Protein AF-W9DRN3-F1 (afdb_monomer_lite)

Sequence (177 aa):
MKYKLVLGLILLTILLGSFTTSSLARPNYMASFLEQYDVRDTRLATCDMCHINPNGGGARDSYGLAYAENGKDFLAIEELDSDDDGFTNIEEINALTFPGDSDDYPEIIEVTETEGAEAANSSADEESETDTTANTETATETSSESDVEDSATEVQSPGFGIILVVFGMMAAIYIKR

Foldseek 3Di:
DVVVVVVVVVVVVVVVVPPDDPDDDDDPLLVVVCVVLVCCPAPCSFLLLFPPDRVHDDHGFQNNVQCVVQVNDPVSQQQDQRCPLPDGPVVCSVQRFRSRDSVTGDDPPPPPDDDDDDDDDDDDDDDDDDDDDDDDDDDDDDDDDDDDDDDPDPPPPPPPDPVVVVVVVVVVVVVPD

Organism: NCBI:txid1090322

pLDDT: mean 73.96, std 23.75, range [29.7, 98.75]

Structure (mmCIF, N/CA/C/O backbone):
data_AF-W9DRN3-F1
#
_entry.id   AF-W9DRN3-F1
#
loop_
_atom_site.group_PDB
_atom_site.id
_atom_site.type_symbol
_atom_site.label_atom_id
_atom_site.label_alt_id
_atom_site.label_comp_id
_atom_site.label_asym_id
_atom_site.label_entity_id
_atom_site.label_seq_id
_atom_site.pdbx_PDB_ins_code
_atom_site.Cartn_x
_atom_site.Cartn_y
_atom_site.Cartn_z
_atom_site.occupancy
_atom_site.B_iso_or_equiv
_atom_site.auth_seq_id
_atom_site.auth_comp_id
_atom_site.auth_asym_id
_atom_site.auth_atom_id
_atom_site.pdbx_PDB_model_num
ATOM 1 N N . MET A 1 1 ? 57.669 9.709 -27.344 1.00 61.84 1 MET A N 1
ATOM 2 C CA . MET A 1 1 ? 56.413 10.024 -28.068 1.00 61.84 1 MET A CA 1
ATOM 3 C C . MET A 1 1 ? 55.340 8.969 -27.817 1.00 61.84 1 MET A C 1
ATOM 5 O O . MET A 1 1 ? 54.461 9.266 -27.027 1.00 61.84 1 MET A O 1
ATOM 9 N N . LYS A 1 2 ? 55.428 7.748 -28.383 1.00 66.38 2 LYS A N 1
ATOM 10 C CA . LYS A 1 2 ? 54.372 6.705 -28.310 1.00 66.38 2 LYS A CA 1
ATOM 11 C C . LYS A 1 2 ? 53.734 6.513 -26.917 1.00 66.38 2 LYS A C 1
ATOM 13 O O . LYS A 1 2 ? 52.518 6.556 -26.807 1.00 66.38 2 LYS A O 1
ATOM 18 N N . TYR A 1 3 ? 54.533 6.416 -25.850 1.00 75.56 3 TYR A N 1
ATOM 19 C CA . TYR A 1 3 ? 54.023 6.268 -24.475 1.00 75.56 3 TYR A CA 1
ATOM 20 C C . TYR A 1 3 ? 53.150 7.442 -23.982 1.00 75.56 3 TYR A C 1
ATOM 22 O O . TYR A 1 3 ? 52.240 7.218 -23.196 1.00 75.56 3 TYR A O 1
ATOM 30 N N . LYS A 1 4 ? 53.372 8.678 -24.461 1.00 78.69 4 LYS A N 1
ATOM 31 C CA . LYS A 1 4 ? 52.531 9.840 -24.115 1.00 78.69 4 LYS A CA 1
ATOM 32 C C . LYS A 1 4 ? 51.148 9.760 -24.772 1.00 78.69 4 LYS A C 1
ATOM 34 O O . LYS A 1 4 ? 50.171 10.148 -24.148 1.00 78.69 4 LYS A O 1
ATOM 39 N N . LEU A 1 5 ? 51.067 9.222 -25.995 1.00 79.81 5 LEU A N 1
ATOM 40 C CA . LEU A 1 5 ? 49.788 8.963 -26.671 1.00 79.81 5 LEU A CA 1
ATOM 41 C C . LEU A 1 5 ? 49.006 7.850 -25.964 1.00 79.81 5 LEU A C 1
ATOM 43 O O . LEU A 1 5 ? 47.815 8.009 -25.735 1.00 79.81 5 LEU A O 1
ATOM 47 N N . VAL A 1 6 ? 49.679 6.767 -25.555 1.00 81.94 6 VAL A N 1
ATOM 48 C CA . VAL A 1 6 ? 49.051 5.676 -24.785 1.00 81.94 6 VAL A CA 1
ATOM 49 C C . VAL A 1 6 ? 48.543 6.172 -23.426 1.00 81.94 6 VAL A C 1
ATOM 51 O O . VAL A 1 6 ? 47.395 5.913 -23.085 1.00 81.94 6 VAL A O 1
ATOM 54 N N . LEU A 1 7 ? 49.347 6.942 -22.681 1.00 85.44 7 LEU A N 1
ATOM 55 C CA . LEU A 1 7 ? 48.927 7.526 -21.400 1.00 85.44 7 LEU A CA 1
ATOM 56 C C . LEU A 1 7 ? 47.723 8.473 -21.566 1.00 85.44 7 LEU A C 1
ATOM 58 O O . LEU A 1 7 ? 46.795 8.430 -20.765 1.00 85.44 7 LEU A O 1
ATOM 62 N N . GLY A 1 8 ? 47.725 9.298 -22.621 1.00 88.94 8 GLY A N 1
ATOM 63 C CA . GLY A 1 8 ? 46.611 10.191 -22.948 1.00 88.94 8 GLY A CA 1
ATOM 64 C C . GLY A 1 8 ? 45.326 9.441 -23.309 1.00 88.94 8 GLY A C 1
ATOM 65 O O . GLY A 1 8 ? 44.257 9.832 -22.855 1.00 88.94 8 GLY A O 1
ATOM 66 N N . LEU A 1 9 ? 45.427 8.337 -24.058 1.00 84.62 9 LEU A N 1
ATOM 67 C CA . LEU A 1 9 ? 44.283 7.474 -24.374 1.00 84.62 9 LEU A CA 1
ATOM 68 C C . LEU A 1 9 ? 43.694 6.816 -23.119 1.00 84.62 9 LEU A C 1
ATOM 70 O O . LEU A 1 9 ? 42.480 6.822 -22.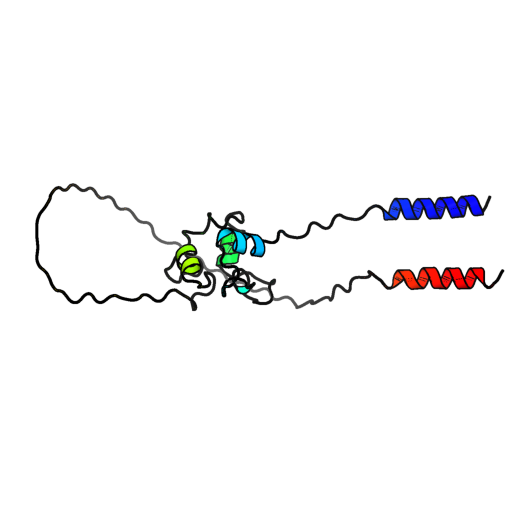955 1.00 84.62 9 LEU A O 1
ATOM 74 N N . ILE A 1 10 ? 44.543 6.313 -22.216 1.00 85.50 10 ILE A N 1
ATOM 75 C CA . ILE A 1 10 ? 44.105 5.709 -20.947 1.00 85.50 10 ILE A CA 1
ATOM 76 C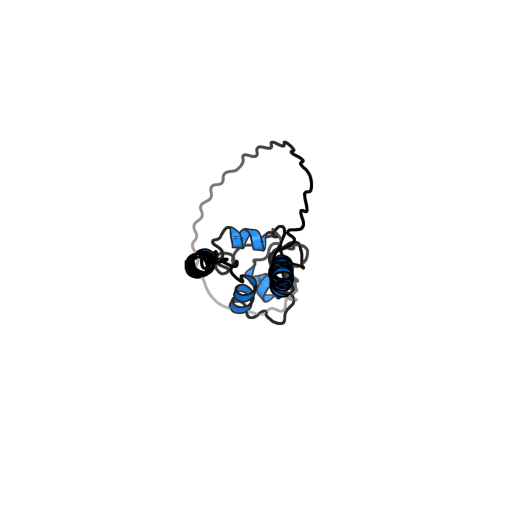 C . ILE A 1 10 ? 43.375 6.748 -20.081 1.00 85.50 10 ILE A C 1
ATOM 78 O O . ILE A 1 10 ? 42.257 6.494 -19.632 1.00 85.50 10 ILE A O 1
ATOM 82 N N . LEU A 1 11 ? 43.953 7.943 -19.908 1.00 85.88 11 LEU A N 1
ATOM 83 C CA . LEU A 1 11 ? 43.303 9.046 -19.188 1.00 85.88 11 LEU A CA 1
ATOM 84 C C . LEU A 1 11 ? 41.965 9.450 -19.822 1.00 85.88 11 LEU A C 1
ATOM 86 O O . LEU A 1 11 ? 40.996 9.661 -19.097 1.00 85.88 11 LEU A O 1
ATOM 90 N N . LEU A 1 12 ? 41.885 9.500 -21.156 1.00 85.75 12 LEU A N 1
ATOM 91 C CA . LEU A 1 12 ? 40.640 9.793 -21.866 1.00 85.75 12 LEU A CA 1
ATOM 92 C C . LEU A 1 12 ? 39.574 8.713 -21.613 1.00 85.75 12 LEU A C 1
ATOM 94 O O . LEU A 1 12 ? 38.431 9.054 -21.328 1.00 85.75 12 LEU A O 1
ATOM 98 N N . THR A 1 13 ? 39.933 7.424 -21.647 1.00 80.38 13 THR A N 1
ATOM 99 C CA . THR A 1 13 ? 38.978 6.339 -21.350 1.00 80.38 13 THR A CA 1
ATOM 100 C C . THR A 1 13 ? 38.477 6.352 -19.904 1.00 80.38 13 THR A C 1
ATOM 102 O O . THR A 1 13 ? 37.298 6.099 -19.679 1.00 80.38 13 THR A O 1
ATOM 105 N N . ILE A 1 14 ? 39.323 6.710 -18.931 1.00 82.62 14 ILE A N 1
ATOM 106 C CA . ILE A 1 14 ? 38.921 6.853 -17.519 1.00 82.62 14 ILE A CA 1
ATOM 107 C C . ILE A 1 14 ? 37.968 8.049 -17.345 1.00 82.62 14 ILE A C 1
ATOM 109 O O . ILE A 1 14 ? 36.958 7.949 -16.649 1.00 82.62 14 ILE A O 1
ATOM 113 N N . LEU A 1 15 ? 38.256 9.167 -18.021 1.00 81.19 15 LEU A N 1
ATOM 114 C CA . LEU A 1 15 ? 37.427 10.371 -17.978 1.00 81.19 15 LEU A CA 1
ATOM 115 C C . LEU A 1 15 ? 36.040 10.142 -18.608 1.00 81.19 15 LEU A C 1
ATOM 117 O O . LEU A 1 15 ? 35.039 10.578 -18.049 1.00 81.19 15 LEU A O 1
ATOM 121 N N . LEU A 1 16 ? 35.964 9.416 -19.730 1.00 74.75 16 LEU A N 1
ATOM 122 C CA . LEU A 1 16 ? 34.689 9.038 -20.357 1.00 74.75 16 LEU A CA 1
ATOM 123 C C . LEU A 1 16 ? 33.923 7.983 -19.538 1.00 74.75 16 LEU A C 1
ATOM 125 O O . LEU A 1 16 ? 32.700 8.048 -19.463 1.00 74.75 16 LEU A O 1
ATOM 129 N N . GLY A 1 17 ? 34.622 7.056 -18.876 1.00 69.88 17 GLY A N 1
ATOM 130 C CA . GLY A 1 17 ? 34.017 6.033 -18.013 1.00 69.88 17 GLY A CA 1
ATOM 131 C C . GLY A 1 17 ? 33.370 6.566 -16.728 1.00 69.88 17 GLY A C 1
ATOM 132 O O . GLY A 1 17 ? 32.712 5.808 -16.024 1.00 69.88 17 GLY A O 1
ATOM 133 N N . SER A 1 18 ? 33.536 7.857 -16.422 1.00 70.75 18 SER A N 1
ATOM 134 C CA . SER A 1 18 ? 32.975 8.501 -15.225 1.00 70.75 18 SER A CA 1
ATOM 135 C C . SER A 1 18 ? 31.536 9.017 -15.416 1.00 70.75 18 SER A C 1
ATOM 137 O O . SER A 1 18 ? 30.933 9.505 -14.465 1.00 70.75 18 SER A O 1
ATOM 139 N N . PHE A 1 19 ? 30.952 8.889 -16.616 1.00 65.00 19 PHE A N 1
ATOM 140 C CA . PHE A 1 19 ? 29.532 9.168 -16.879 1.00 65.00 19 PHE A CA 1
ATOM 141 C C . PHE A 1 19 ? 28.638 7.990 -16.453 1.00 65.00 19 PHE A C 1
ATOM 143 O O . PHE A 1 19 ? 27.951 7.374 -17.266 1.00 65.00 19 PHE A O 1
ATOM 150 N N . THR A 1 20 ? 28.644 7.666 -15.159 1.00 65.88 20 THR A N 1
ATOM 151 C CA . THR A 1 20 ? 27.700 6.701 -14.583 1.00 65.88 20 THR A CA 1
ATOM 152 C C . THR A 1 20 ? 26.293 7.289 -14.593 1.00 65.88 20 THR A C 1
ATOM 154 O O . THR A 1 20 ? 26.031 8.284 -13.917 1.00 65.88 20 THR A O 1
ATOM 157 N N . THR A 1 21 ? 25.370 6.671 -15.327 1.00 64.31 21 THR A N 1
ATOM 158 C CA . THR A 1 21 ? 23.944 7.004 -15.255 1.00 64.31 21 THR A CA 1
ATOM 159 C C . THR A 1 21 ? 23.415 6.685 -13.859 1.00 64.31 21 THR A C 1
ATOM 161 O O . THR A 1 21 ? 23.339 5.513 -13.489 1.00 64.31 21 THR A O 1
ATOM 164 N N . SER A 1 22 ? 23.045 7.709 -13.087 1.00 64.31 22 SER A N 1
ATOM 165 C CA . SER A 1 22 ? 22.427 7.537 -11.770 1.00 64.31 22 SER A CA 1
ATOM 166 C C . SER A 1 22 ? 21.107 6.776 -11.900 1.00 64.31 22 SER A C 1
ATOM 168 O O . SER A 1 22 ? 20.098 7.338 -12.323 1.00 64.31 22 SER A O 1
ATOM 170 N N . SER A 1 23 ? 21.105 5.495 -11.538 1.00 68.56 23 SER A N 1
ATOM 171 C CA . SER A 1 23 ? 19.893 4.684 -11.486 1.00 68.56 23 SER A CA 1
ATOM 172 C C . SER A 1 23 ? 19.020 5.146 -10.320 1.00 68.56 23 SER A C 1
ATOM 174 O O . SER A 1 23 ? 19.294 4.809 -9.166 1.00 68.56 23 SER A O 1
ATOM 176 N N . LEU A 1 24 ? 17.966 5.910 -10.612 1.00 69.62 24 LEU A N 1
ATOM 177 C CA . LEU A 1 24 ? 16.904 6.165 -9.643 1.00 69.62 24 LEU A CA 1
ATOM 178 C C . LEU A 1 24 ? 16.177 4.840 -9.382 1.00 69.62 24 LEU A C 1
ATOM 180 O O . LEU A 1 24 ? 15.402 4.370 -10.215 1.00 69.62 24 LEU A O 1
ATOM 184 N N . ALA A 1 25 ? 16.452 4.231 -8.229 1.00 70.50 25 ALA A N 1
ATOM 185 C CA . ALA A 1 25 ? 15.633 3.144 -7.714 1.00 70.50 25 ALA A CA 1
ATOM 186 C C . ALA A 1 25 ? 14.198 3.648 -7.482 1.00 70.50 25 ALA A C 1
ATOM 188 O O . ALA A 1 25 ? 13.987 4.820 -7.155 1.00 70.50 25 ALA A O 1
ATOM 189 N N . ARG A 1 26 ? 13.204 2.767 -7.641 1.00 67.69 26 ARG A N 1
ATOM 190 C CA . ARG A 1 26 ? 11.826 3.088 -7.241 1.00 67.69 26 ARG A CA 1
ATOM 191 C C . ARG A 1 26 ? 11.773 3.282 -5.713 1.00 67.69 26 ARG A C 1
ATOM 193 O O . ARG A 1 26 ? 12.515 2.588 -5.015 1.00 67.69 26 ARG A O 1
ATOM 200 N N . PRO A 1 27 ? 10.924 4.183 -5.184 1.00 74.88 27 PRO A N 1
ATOM 201 C CA . PRO A 1 27 ? 10.716 4.300 -3.743 1.00 74.88 27 PRO A CA 1
ATOM 202 C C . PRO A 1 27 ? 10.256 2.973 -3.131 1.00 74.88 27 PRO A C 1
ATOM 204 O O . PRO A 1 27 ? 9.547 2.197 -3.775 1.00 74.88 27 PRO A O 1
ATOM 207 N N . ASN A 1 28 ? 10.654 2.718 -1.885 1.00 88.75 28 ASN A N 1
ATOM 208 C CA . ASN A 1 28 ? 10.295 1.500 -1.165 1.00 88.75 28 ASN A CA 1
ATOM 209 C C . ASN A 1 28 ? 8.925 1.663 -0.485 1.00 88.75 28 ASN A C 1
ATOM 211 O O . ASN A 1 28 ? 8.847 1.821 0.729 1.00 88.75 28 ASN A O 1
ATOM 215 N N . TYR A 1 29 ? 7.858 1.663 -1.288 1.00 93.44 29 TYR A N 1
ATOM 216 C CA . TYR A 1 29 ? 6.488 1.910 -0.819 1.00 93.44 29 TYR A CA 1
ATOM 217 C C . TYR A 1 29 ? 6.035 0.929 0.275 1.00 93.44 29 TYR A C 1
ATOM 219 O O . TYR A 1 29 ? 5.391 1.353 1.226 1.00 93.44 29 TYR A O 1
ATOM 227 N N . MET A 1 30 ? 6.457 -0.340 0.207 1.00 94.25 30 MET A N 1
ATOM 228 C CA . MET A 1 30 ? 6.210 -1.341 1.256 1.00 94.25 30 MET A CA 1
ATOM 229 C C . MET A 1 30 ? 6.826 -0.929 2.603 1.00 94.25 30 MET A C 1
ATOM 231 O O . MET A 1 30 ? 6.174 -1.022 3.634 1.00 94.25 30 MET A O 1
ATOM 235 N N . ALA A 1 31 ? 8.053 -0.393 2.621 1.00 94.62 31 ALA A N 1
ATOM 236 C CA . ALA A 1 31 ? 8.629 0.111 3.870 1.00 94.62 31 ALA A CA 1
ATOM 237 C C . ALA A 1 31 ? 7.858 1.313 4.441 1.00 94.62 31 ALA A C 1
ATOM 239 O O . ALA A 1 31 ? 7.790 1.431 5.659 1.00 94.62 31 ALA A O 1
ATOM 240 N N . SER A 1 32 ? 7.268 2.160 3.589 1.00 95.50 32 SER A N 1
ATOM 241 C CA . SER A 1 32 ? 6.424 3.281 4.024 1.00 95.50 32 SER A CA 1
ATOM 242 C C . SER A 1 32 ? 5.057 2.826 4.543 1.00 95.50 32 SER A C 1
ATOM 244 O O . SER A 1 32 ? 4.633 3.319 5.578 1.00 95.50 32 SER A O 1
ATOM 246 N N . PHE A 1 33 ? 4.409 1.851 3.899 1.00 97.38 33 PHE A N 1
ATOM 247 C CA . PHE A 1 33 ? 3.189 1.207 4.411 1.00 97.38 33 PHE A CA 1
ATOM 248 C C . PHE A 1 33 ? 3.422 0.608 5.812 1.00 97.38 33 PHE A C 1
ATOM 250 O O . PHE A 1 33 ? 2.710 0.904 6.769 1.00 97.38 33 PHE A O 1
ATOM 257 N N . LEU A 1 34 ? 4.516 -0.146 5.955 1.00 96.88 34 LEU A N 1
ATOM 258 C CA . LEU A 1 34 ? 4.946 -0.756 7.216 1.00 96.88 34 LEU A CA 1
ATOM 259 C C . LEU A 1 34 ? 5.406 0.236 8.299 1.00 96.88 34 LEU A C 1
ATOM 261 O O . LEU A 1 34 ? 5.607 -0.177 9.440 1.00 96.88 34 LEU A O 1
ATOM 265 N N . GLU A 1 35 ? 5.645 1.500 7.952 1.00 96.06 35 GLU A N 1
ATOM 266 C CA . GLU A 1 35 ? 5.966 2.585 8.892 1.00 96.06 35 GLU A CA 1
ATOM 267 C C . GLU A 1 35 ? 4.713 3.404 9.247 1.00 96.06 35 GLU A C 1
ATOM 269 O O . GLU A 1 35 ? 4.591 3.865 10.377 1.00 96.06 35 GLU A O 1
ATOM 274 N N . GLN A 1 36 ? 3.763 3.523 8.313 1.00 97.25 36 GLN A N 1
ATOM 275 C CA . GLN A 1 36 ? 2.475 4.196 8.492 1.00 97.25 36 GLN A CA 1
ATOM 276 C C . GLN A 1 36 ? 1.558 3.453 9.480 1.00 97.25 36 GLN A C 1
ATOM 278 O O . GLN A 1 36 ? 0.940 4.094 10.326 1.00 97.25 36 GLN A O 1
ATOM 283 N N . TYR A 1 37 ? 1.491 2.118 9.392 1.00 97.62 37 TYR A N 1
ATOM 284 C CA . TYR A 1 37 ? 0.521 1.301 10.143 1.00 97.62 37 TYR A CA 1
ATOM 285 C C . TYR A 1 37 ? 1.129 0.400 11.236 1.00 97.62 37 TYR A C 1
ATOM 287 O O . TYR A 1 37 ? 0.396 -0.277 11.946 1.00 97.62 37 TYR A O 1
ATOM 295 N N . ASP A 1 38 ? 2.460 0.354 11.373 1.00 97.38 38 ASP A N 1
ATOM 296 C CA . ASP A 1 38 ? 3.210 -0.527 12.302 1.00 97.38 38 ASP A CA 1
ATOM 297 C C . ASP A 1 38 ? 2.918 -2.047 12.162 1.00 97.38 38 ASP A C 1
ATOM 299 O O . ASP A 1 38 ? 3.332 -2.866 12.981 1.00 97.38 38 ASP A O 1
ATOM 303 N N . VAL A 1 39 ? 2.283 -2.472 11.062 1.00 96.94 39 VAL A N 1
ATOM 304 C CA . VAL A 1 39 ? 1.878 -3.868 10.770 1.00 96.94 39 VAL A CA 1
ATOM 305 C C . VAL A 1 39 ? 3.045 -4.804 10.380 1.00 96.94 39 VAL A C 1
ATOM 307 O O . VAL A 1 39 ? 2.872 -5.797 9.671 1.00 96.94 39 VAL A O 1
ATOM 310 N N . ARG A 1 40 ? 4.260 -4.504 10.856 1.00 96.19 40 ARG A N 1
ATOM 311 C CA . ARG A 1 40 ? 5.553 -5.074 10.423 1.00 96.19 40 ARG A CA 1
ATOM 312 C C . ARG A 1 40 ? 5.710 -6.579 10.608 1.00 96.19 40 ARG A C 1
ATOM 314 O O . ARG A 1 40 ? 6.390 -7.210 9.805 1.00 96.19 40 ARG A O 1
ATOM 321 N N . ASP A 1 41 ? 5.114 -7.118 11.666 1.00 96.25 41 ASP A N 1
ATOM 322 C CA . ASP A 1 41 ? 5.200 -8.530 12.058 1.00 96.25 41 ASP A CA 1
ATOM 323 C C . ASP A 1 41 ? 3.860 -9.267 11.822 1.00 96.25 41 ASP A C 1
ATOM 325 O O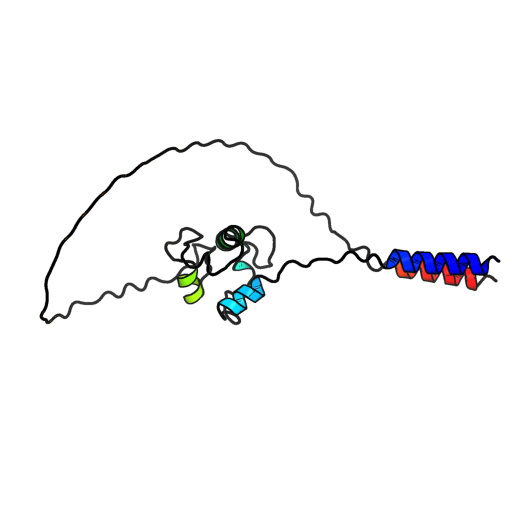 . ASP A 1 41 ? 3.549 -10.257 12.486 1.00 96.25 41 ASP A O 1
ATOM 329 N N . THR A 1 42 ? 3.043 -8.766 10.886 1.00 97.56 42 THR A N 1
ATOM 330 C CA . THR A 1 42 ? 1.708 -9.290 10.539 1.00 97.56 42 THR A CA 1
ATOM 331 C C . THR A 1 42 ? 1.684 -9.922 9.140 1.00 97.56 42 THR A C 1
ATOM 333 O O . THR A 1 42 ? 2.686 -9.916 8.422 1.00 97.56 42 THR A O 1
ATOM 336 N N . ARG A 1 43 ? 0.520 -10.435 8.717 1.00 96.31 43 ARG A N 1
ATOM 337 C CA . ARG A 1 43 ? 0.307 -10.914 7.341 1.00 96.31 43 ARG A CA 1
ATOM 338 C C . ARG A 1 43 ? 0.361 -9.814 6.275 1.00 96.31 43 ARG A C 1
ATOM 340 O O . ARG A 1 43 ? 0.671 -10.139 5.141 1.00 96.31 43 ARG A O 1
ATOM 347 N N . LEU A 1 44 ? 0.166 -8.541 6.633 1.00 97.62 44 LEU A N 1
ATOM 348 C CA . LEU A 1 44 ? 0.199 -7.412 5.689 1.00 97.62 44 LEU A CA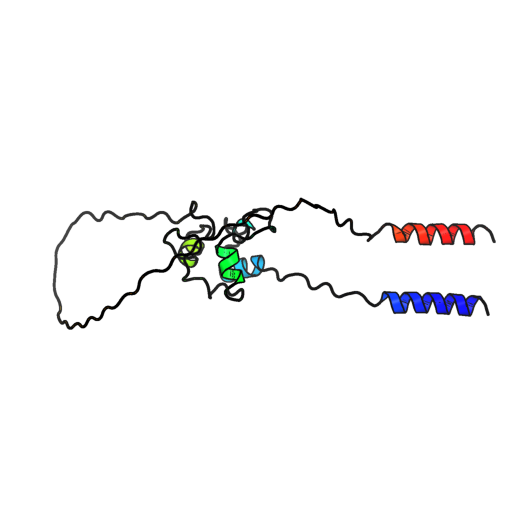 1
ATOM 349 C C . LEU A 1 44 ? 1.628 -6.988 5.287 1.00 97.62 44 LEU A C 1
ATOM 351 O O . LEU A 1 44 ? 1.820 -6.081 4.482 1.00 97.62 44 LEU A O 1
ATOM 355 N N . ALA A 1 45 ? 2.658 -7.644 5.832 1.00 96.50 45 ALA A N 1
ATOM 356 C CA . ALA A 1 45 ? 4.068 -7.380 5.535 1.00 96.50 45 ALA A CA 1
ATOM 357 C C . ALA A 1 45 ? 4.584 -8.076 4.252 1.00 96.50 45 ALA A C 1
ATOM 359 O O . ALA A 1 45 ? 5.783 -8.345 4.115 1.00 96.50 45 ALA A O 1
ATOM 360 N N . THR A 1 46 ? 3.686 -8.382 3.318 1.00 95.12 46 THR A N 1
ATOM 361 C CA . THR A 1 46 ? 3.922 -9.161 2.095 1.00 95.12 46 THR A CA 1
ATOM 362 C C . THR A 1 46 ? 3.585 -8.341 0.843 1.00 95.12 46 THR A C 1
ATOM 364 O O . THR A 1 46 ? 2.966 -7.282 0.925 1.00 95.12 46 THR A O 1
ATOM 367 N N . CYS A 1 47 ? 4.050 -8.751 -0.344 1.00 95.75 47 CYS A N 1
ATOM 368 C CA . CYS A 1 47 ? 3.816 -7.951 -1.558 1.00 95.75 47 CYS A CA 1
ATOM 369 C C . CYS A 1 47 ? 2.351 -7.959 -2.015 1.00 95.75 47 CYS A C 1
ATOM 371 O O . CYS A 1 47 ? 1.942 -7.025 -2.697 1.00 95.75 47 CYS A O 1
ATOM 373 N N . ASP A 1 48 ? 1.618 -8.980 -1.585 1.00 94.50 48 ASP A N 1
ATOM 374 C CA . ASP A 1 48 ? 0.187 -9.254 -1.724 1.00 94.50 48 ASP A CA 1
ATOM 375 C C . ASP A 1 48 ? -0.692 -8.071 -1.275 1.00 94.50 48 ASP A C 1
ATOM 377 O O . ASP A 1 48 ? -1.778 -7.893 -1.798 1.00 94.50 48 ASP A O 1
ATOM 381 N N . MET A 1 49 ? -0.176 -7.195 -0.405 1.00 96.88 49 MET A N 1
ATOM 382 C CA . MET A 1 49 ? -0.819 -5.936 -0.003 1.00 96.88 49 MET A CA 1
ATOM 383 C C . MET A 1 49 ? -0.996 -4.913 -1.152 1.00 96.88 49 MET A C 1
ATOM 385 O O . MET A 1 49 ? -1.794 -3.993 -1.027 1.00 96.88 49 MET A O 1
ATOM 389 N N . CYS A 1 50 ? -0.208 -5.001 -2.236 1.00 97.12 50 CYS A N 1
ATOM 390 C CA . CYS A 1 50 ? -0.260 -4.062 -3.377 1.00 97.12 50 CYS A CA 1
ATOM 391 C C . CYS A 1 50 ? 0.013 -4.721 -4.753 1.00 97.12 50 CYS A C 1
ATOM 393 O O . CYS A 1 50 ? 0.271 -4.017 -5.745 1.00 97.12 50 CYS A O 1
ATOM 395 N N . HIS A 1 51 ? 0.103 -6.053 -4.803 1.00 96.81 51 HIS A N 1
ATOM 396 C CA . HIS A 1 51 ? 0.343 -6.858 -5.995 1.00 96.81 51 HIS A CA 1
ATOM 397 C C . HIS A 1 51 ? -0.355 -8.231 -5.940 1.00 96.81 51 HIS A C 1
ATOM 399 O O . HIS A 1 51 ? 0.039 -9.087 -5.156 1.00 96.81 51 HIS A O 1
ATOM 405 N N . ILE A 1 52 ? -1.183 -8.529 -6.955 1.00 96.38 52 ILE A N 1
ATOM 406 C CA . ILE A 1 52 ? -1.776 -9.862 -7.255 1.00 96.38 52 ILE A CA 1
ATOM 407 C C . ILE A 1 52 ? -0.742 -11.018 -7.224 1.00 96.38 52 ILE A C 1
ATOM 409 O O . ILE A 1 52 ? -1.083 -12.186 -7.048 1.00 96.38 52 ILE A O 1
ATOM 413 N N . ASN A 1 53 ? 0.548 -10.723 -7.425 1.00 93.94 53 ASN A N 1
ATOM 414 C CA . ASN A 1 53 ? 1.628 -11.683 -7.213 1.00 93.94 53 ASN A CA 1
ATOM 415 C C . ASN A 1 53 ? 2.285 -11.476 -5.831 1.00 93.94 53 ASN A C 1
ATOM 417 O O . ASN A 1 53 ? 3.005 -10.484 -5.670 1.00 93.94 53 ASN A O 1
ATOM 421 N N . PRO A 1 54 ? 2.210 -12.448 -4.900 1.00 90.69 54 PRO A N 1
ATOM 422 C CA . PRO A 1 54 ? 2.812 -12.336 -3.566 1.00 90.69 54 PRO A CA 1
ATOM 423 C C . PRO A 1 54 ? 4.353 -12.287 -3.568 1.00 90.69 54 PRO A C 1
ATOM 425 O O . PRO A 1 54 ? 4.995 -11.920 -2.587 1.00 90.69 54 PRO A O 1
ATOM 428 N N . ASN A 1 55 ? 4.990 -12.609 -4.701 1.00 90.25 55 ASN A N 1
ATOM 429 C CA . ASN A 1 55 ? 6.434 -12.427 -4.904 1.00 90.25 55 ASN A CA 1
ATOM 430 C C . ASN A 1 55 ? 6.801 -10.988 -5.335 1.00 90.25 55 ASN A C 1
ATOM 432 O O . ASN A 1 55 ? 7.979 -10.684 -5.536 1.00 90.25 55 ASN A O 1
ATOM 436 N N . GLY A 1 56 ? 5.800 -10.121 -5.509 1.00 86.62 56 GLY A N 1
ATOM 437 C CA . GLY A 1 56 ? 5.920 -8.732 -5.933 1.00 86.62 56 GLY A CA 1
ATOM 438 C C . GLY A 1 56 ? 6.061 -8.526 -7.442 1.00 86.62 56 GLY A C 1
ATOM 439 O O . GLY A 1 56 ? 6.469 -9.405 -8.207 1.00 86.62 56 GLY A O 1
ATOM 440 N N . GLY A 1 57 ? 5.742 -7.304 -7.875 1.00 83.12 57 GLY A N 1
ATOM 441 C CA . GLY A 1 57 ? 5.759 -6.920 -9.284 1.00 83.12 57 GLY A CA 1
ATOM 442 C C . GLY A 1 57 ? 4.597 -7.509 -10.090 1.00 83.12 57 GLY A C 1
ATOM 443 O O . GLY A 1 57 ? 3.695 -8.148 -9.561 1.00 83.12 57 GLY A O 1
ATOM 444 N N . GLY A 1 58 ? 4.613 -7.267 -11.403 1.00 90.44 58 GLY A N 1
ATOM 445 C CA . GLY A 1 58 ? 3.459 -7.540 -12.262 1.00 90.44 58 GLY A CA 1
ATOM 446 C C . GLY A 1 58 ? 2.370 -6.471 -12.115 1.00 90.44 58 GLY A C 1
ATOM 447 O O . GLY A 1 58 ? 2.680 -5.291 -11.916 1.00 90.44 58 GLY A O 1
ATOM 448 N N . ALA A 1 59 ? 1.111 -6.888 -12.254 1.00 96.44 59 ALA A N 1
ATOM 449 C CA . ALA A 1 59 ? -0.063 -6.051 -12.011 1.00 96.44 59 ALA A CA 1
ATOM 450 C C . ALA A 1 59 ? -0.210 -5.703 -10.520 1.00 96.44 59 ALA A C 1
ATOM 452 O O . ALA A 1 59 ? 0.440 -6.310 -9.668 1.00 96.44 59 ALA A O 1
ATOM 453 N N . ARG A 1 60 ? -1.061 -4.722 -10.219 1.00 97.38 60 ARG A N 1
ATOM 454 C CA . ARG A 1 60 ? -1.540 -4.452 -8.861 1.00 97.38 60 ARG A CA 1
ATOM 455 C C . ARG A 1 60 ? -2.960 -4.984 -8.714 1.00 97.38 60 ARG A C 1
ATOM 457 O O . ARG A 1 60 ? -3.661 -5.092 -9.718 1.00 97.38 60 ARG A O 1
ATOM 464 N N . ASP A 1 61 ? -3.319 -5.303 -7.485 1.00 98.00 61 ASP A N 1
ATOM 465 C CA . ASP A 1 61 ? -4.698 -5.388 -6.989 1.00 98.00 61 ASP A CA 1
ATOM 466 C C . ASP A 1 61 ? -5.375 -4.003 -6.992 1.00 98.00 61 ASP A C 1
ATOM 468 O O . ASP A 1 61 ? -4.788 -2.996 -7.412 1.00 98.00 61 ASP A O 1
ATOM 472 N N . SER A 1 62 ? -6.629 -3.957 -6.545 1.00 98.62 62 SER A N 1
ATOM 473 C CA . SER A 1 62 ? -7.409 -2.729 -6.410 1.00 98.62 62 SER A CA 1
ATOM 474 C C . SER A 1 62 ? -6.804 -1.748 -5.401 1.00 98.62 62 SER A C 1
ATOM 476 O O . SER A 1 62 ? -6.588 -0.601 -5.790 1.00 98.62 62 SER A O 1
ATOM 478 N N . TYR A 1 63 ? -6.423 -2.163 -4.183 1.00 98.62 63 TYR A N 1
ATOM 479 C CA . TYR A 1 63 ? -5.733 -1.286 -3.217 1.00 98.62 63 TYR A CA 1
ATOM 480 C C . TYR A 1 63 ? -4.503 -0.608 -3.829 1.00 98.62 63 TYR A C 1
ATOM 482 O O . TYR A 1 63 ? -4.335 0.614 -3.784 1.00 98.62 63 TYR A O 1
ATOM 490 N N . GLY A 1 64 ? -3.637 -1.392 -4.473 1.00 98.12 64 GLY A N 1
ATOM 491 C CA . GLY A 1 64 ? -2.440 -0.894 -5.128 1.00 98.12 64 GLY A CA 1
ATOM 492 C C . GLY A 1 64 ? -2.746 0.040 -6.303 1.00 98.12 64 GLY A C 1
ATOM 493 O O . GLY A 1 64 ? -1.940 0.937 -6.588 1.00 98.12 64 GLY A O 1
ATOM 494 N N . LEU A 1 65 ? -3.875 -0.140 -7.001 1.00 98.44 65 LEU A N 1
ATOM 495 C CA . LEU A 1 65 ? -4.376 0.802 -8.008 1.00 98.44 65 LEU A CA 1
ATOM 496 C C . LEU A 1 65 ? -4.888 2.093 -7.355 1.00 98.44 65 LEU A C 1
ATOM 498 O O . LEU A 1 65 ? -4.382 3.158 -7.709 1.00 98.44 65 LEU A O 1
ATOM 502 N N . ALA A 1 66 ? -5.773 2.009 -6.359 1.00 98.69 66 ALA A N 1
ATOM 503 C CA . ALA A 1 66 ? -6.301 3.149 -5.610 1.00 98.69 66 ALA A CA 1
ATOM 504 C C . ALA A 1 66 ? -5.168 4.005 -5.019 1.00 98.69 66 ALA A C 1
ATOM 506 O O . ALA A 1 66 ? -5.139 5.223 -5.216 1.00 98.69 66 ALA A O 1
ATOM 507 N N . TYR A 1 67 ? -4.165 3.372 -4.404 1.00 98.38 67 TYR A N 1
ATOM 508 C CA . TYR A 1 67 ? -2.939 4.016 -3.931 1.00 98.38 67 TYR A CA 1
ATOM 509 C C . TYR A 1 67 ? -2.153 4.690 -5.065 1.00 98.38 67 TYR A C 1
ATOM 511 O O . TYR A 1 67 ? -1.654 5.808 -4.926 1.00 98.38 67 TYR A O 1
ATOM 519 N N . ALA A 1 68 ? -2.015 4.029 -6.218 1.00 97.12 68 ALA A N 1
ATOM 520 C CA . ALA A 1 68 ? -1.268 4.572 -7.348 1.00 97.12 68 ALA A CA 1
ATOM 521 C C . ALA A 1 68 ? -1.954 5.769 -8.026 1.00 97.12 68 ALA A C 1
ATOM 523 O O . ALA A 1 68 ? -1.243 6.604 -8.598 1.00 97.12 68 ALA A O 1
ATOM 524 N N . GLU A 1 69 ? -3.284 5.841 -7.970 1.00 98.25 69 GLU A N 1
ATOM 525 C CA . GLU A 1 69 ? -4.101 6.906 -8.557 1.00 98.25 69 GLU A CA 1
ATOM 526 C C . GLU A 1 69 ? -4.268 8.096 -7.602 1.00 98.25 69 GLU A C 1
ATOM 528 O O . GLU A 1 69 ? -4.054 9.238 -8.018 1.00 98.25 69 GLU A O 1
ATOM 533 N N . ASN A 1 70 ? -4.477 7.851 -6.303 1.00 98.25 70 ASN A N 1
ATOM 534 C CA . ASN A 1 70 ? -4.540 8.875 -5.248 1.00 98.25 70 ASN A CA 1
ATOM 535 C C . ASN A 1 70 ? -3.149 9.391 -4.823 1.00 98.25 70 ASN A C 1
ATOM 537 O O . ASN A 1 70 ? -2.816 9.537 -3.650 1.00 98.25 70 ASN A O 1
ATOM 541 N N . GLY A 1 71 ? -2.285 9.665 -5.805 1.00 96.50 71 GLY A N 1
ATOM 542 C CA . GLY A 1 71 ? -0.998 10.336 -5.607 1.00 96.50 71 GLY A CA 1
ATOM 543 C C . GLY A 1 71 ? 0.083 9.534 -4.870 1.00 96.50 71 GLY A C 1
ATOM 544 O O . GLY A 1 71 ? 1.214 10.022 -4.787 1.00 96.50 71 GLY A O 1
ATOM 545 N N . LYS A 1 72 ? -0.210 8.300 -4.429 1.00 96.62 72 LYS A N 1
ATOM 546 C CA . LYS A 1 72 ? 0.616 7.458 -3.539 1.00 96.62 72 LYS A CA 1
ATOM 547 C C . LYS A 1 72 ? 0.708 7.981 -2.109 1.00 96.62 72 LYS A C 1
ATOM 549 O O . LYS A 1 72 ? 1.751 7.858 -1.461 1.00 96.62 72 LYS A O 1
ATOM 554 N N . ASP A 1 73 ? -0.393 8.546 -1.639 1.00 97.44 73 ASP A N 1
ATOM 555 C CA . ASP A 1 73 ? -0.649 8.803 -0.229 1.00 97.44 73 ASP A CA 1
ATOM 556 C C . ASP A 1 73 ? -1.555 7.683 0.312 1.00 97.44 73 ASP A C 1
ATOM 558 O O . ASP A 1 73 ? -2.532 7.316 -0.339 1.00 97.44 73 ASP A O 1
ATOM 562 N N . PHE A 1 74 ? -1.202 7.100 1.460 1.00 98.19 74 PHE A N 1
ATOM 563 C CA . PHE A 1 74 ? -2.018 6.057 2.093 1.00 98.19 74 PHE A CA 1
ATOM 564 C C . PHE A 1 74 ? -3.228 6.673 2.808 1.00 98.19 74 PHE A C 1
ATOM 566 O O . PHE A 1 74 ? -4.331 6.149 2.697 1.00 98.19 74 PHE A O 1
ATOM 573 N N . LEU A 1 75 ? -3.059 7.848 3.429 1.00 98.38 75 LEU A N 1
ATOM 574 C CA . LEU A 1 75 ? -4.141 8.570 4.110 1.00 98.38 75 LEU A CA 1
ATOM 575 C C . LEU A 1 75 ? -5.256 8.980 3.137 1.00 98.38 75 LEU A C 1
ATOM 577 O O . LEU A 1 75 ? -6.419 9.063 3.512 1.00 98.38 75 LEU A O 1
ATOM 581 N N . ALA A 1 76 ? -4.905 9.226 1.871 1.00 98.50 76 ALA A N 1
ATOM 582 C CA . ALA A 1 76 ? -5.855 9.612 0.829 1.00 98.50 76 ALA A CA 1
ATOM 583 C C . ALA A 1 76 ? -6.759 8.463 0.344 1.00 98.50 76 ALA A C 1
ATOM 585 O O . ALA A 1 76 ? -7.643 8.714 -0.473 1.00 98.50 76 ALA A O 1
ATOM 586 N N . ILE A 1 77 ? -6.531 7.228 0.809 1.00 98.75 77 ILE A N 1
ATOM 587 C CA . ILE A 1 77 ? -7.358 6.060 0.478 1.00 98.75 77 ILE A CA 1
ATOM 588 C C . ILE A 1 77 ? -7.955 5.362 1.705 1.00 98.75 77 ILE A C 1
ATOM 590 O O . ILE A 1 77 ? -8.689 4.404 1.524 1.00 98.75 77 ILE A O 1
ATOM 594 N N . GLU A 1 78 ? -7.692 5.813 2.935 1.00 98.75 78 GLU A N 1
ATOM 595 C CA . GLU A 1 78 ? -8.170 5.132 4.154 1.00 98.75 78 GLU A CA 1
ATOM 596 C C . GLU A 1 78 ? -9.698 4.965 4.204 1.00 98.75 78 GLU A C 1
ATOM 598 O O . GLU A 1 78 ? -10.169 3.918 4.629 1.00 98.75 78 GLU A O 1
ATOM 603 N N . GLU A 1 79 ? -10.455 5.952 3.713 1.00 98.69 79 GLU A N 1
ATOM 604 C CA . GLU A 1 79 ? -11.929 5.944 3.658 1.00 98.69 79 GLU A CA 1
ATOM 605 C C . GLU A 1 79 ? -12.508 5.282 2.385 1.00 98.69 79 GLU A C 1
ATOM 607 O O . GLU A 1 79 ? -13.714 5.366 2.151 1.00 98.69 79 GLU A O 1
ATOM 612 N N . LEU A 1 80 ? -11.678 4.668 1.532 1.00 98.75 80 LEU A N 1
ATOM 613 C CA . LEU A 1 80 ? -12.148 3.912 0.366 1.00 98.75 80 LEU A CA 1
ATOM 614 C C . LEU A 1 80 ? -12.343 2.438 0.727 1.00 98.75 80 LEU A C 1
ATOM 616 O O . LEU A 1 80 ? -11.459 1.833 1.324 1.00 98.75 80 LEU A O 1
ATOM 620 N N . ASP A 1 81 ? -13.465 1.878 0.294 1.00 98.69 81 ASP A N 1
ATOM 621 C CA . ASP A 1 81 ? -13.589 0.470 -0.096 1.00 98.69 81 ASP A CA 1
ATOM 622 C C . ASP A 1 81 ? -12.910 0.334 -1.477 1.00 98.69 81 ASP A C 1
ATOM 624 O O . ASP A 1 81 ? -13.122 1.194 -2.346 1.00 98.69 81 ASP A O 1
ATOM 628 N N . SER A 1 82 ? -12.013 -0.641 -1.657 1.00 98.69 82 SER A N 1
ATOM 629 C CA . SER A 1 82 ? -11.208 -0.770 -2.887 1.00 98.69 82 SER A CA 1
ATOM 630 C C . SER A 1 82 ? -11.600 -1.962 -3.761 1.00 98.69 82 SER A C 1
ATOM 632 O O . SER A 1 82 ? -11.446 -1.876 -4.981 1.00 98.69 82 SER A O 1
ATOM 634 N N . ASP A 1 83 ? -12.039 -3.078 -3.183 1.00 98.44 83 ASP A N 1
ATOM 635 C CA . ASP A 1 83 ? -12.418 -4.318 -3.880 1.00 98.44 83 ASP A CA 1
ATOM 636 C C . ASP A 1 83 ? -13.931 -4.619 -3.852 1.00 98.44 83 ASP A C 1
ATOM 638 O O . ASP A 1 83 ? -14.349 -5.679 -4.336 1.00 98.44 83 ASP A O 1
ATOM 642 N N . ASP A 1 84 ? -14.731 -3.640 -3.411 1.00 98.12 84 ASP A N 1
ATOM 643 C CA . ASP A 1 84 ? -16.195 -3.636 -3.319 1.00 98.12 84 ASP A CA 1
ATOM 644 C C . ASP A 1 84 ? -16.743 -4.694 -2.323 1.00 98.12 84 ASP A C 1
ATOM 646 O O . ASP A 1 84 ? -17.809 -5.282 -2.555 1.00 98.12 84 ASP A O 1
ATOM 650 N N . ASP A 1 85 ? -16.024 -4.957 -1.220 1.00 97.81 85 ASP A N 1
ATOM 651 C CA . ASP A 1 85 ? -16.391 -5.951 -0.193 1.00 97.81 85 ASP A CA 1
ATOM 652 C C . ASP A 1 85 ? -17.386 -5.429 0.873 1.00 97.81 85 ASP A C 1
ATOM 654 O O . ASP A 1 85 ? -18.133 -6.216 1.473 1.00 97.81 85 ASP A O 1
ATOM 658 N N . GLY A 1 86 ? -17.475 -4.105 1.050 1.00 97.50 86 GLY A N 1
ATOM 659 C CA . GLY A 1 86 ? -18.323 -3.421 2.028 1.00 97.50 86 GLY A CA 1
ATOM 660 C C . GLY A 1 86 ? -17.609 -2.838 3.257 1.00 97.50 86 GLY A C 1
ATOM 661 O O . GLY A 1 86 ? -18.297 -2.271 4.115 1.00 97.50 86 GLY A O 1
ATOM 662 N N . PHE A 1 87 ? -16.284 -2.943 3.358 1.00 98.50 87 PHE A N 1
ATOM 663 C CA . PHE A 1 87 ? -15.445 -2.357 4.406 1.00 98.50 87 PHE A CA 1
ATOM 664 C C . PHE A 1 87 ? -14.504 -1.296 3.826 1.00 98.50 87 PHE A C 1
ATOM 666 O O . PHE A 1 87 ? -14.231 -1.245 2.632 1.00 98.50 87 PHE A O 1
ATOM 673 N N . THR A 1 88 ? -14.002 -0.396 4.673 1.00 98.75 88 THR A N 1
ATOM 674 C CA . THR A 1 88 ? -12.957 0.545 4.246 1.00 98.75 88 THR A CA 1
ATOM 675 C C . THR A 1 88 ? -11.561 -0.027 4.469 1.00 98.75 88 THR A C 1
ATOM 677 O O . THR A 1 88 ? -11.298 -0.676 5.485 1.00 98.75 88 THR A O 1
ATOM 680 N N . ASN A 1 89 ? -10.627 0.338 3.584 1.00 98.75 89 ASN A N 1
ATOM 681 C CA . ASN A 1 89 ? -9.204 -0.007 3.644 1.00 98.75 89 ASN A CA 1
ATOM 682 C C . ASN A 1 89 ? -8.611 0.111 5.065 1.00 98.75 89 ASN A C 1
ATOM 684 O O . ASN A 1 89 ? -7.740 -0.666 5.457 1.00 98.75 89 ASN A O 1
ATOM 688 N N . ILE A 1 90 ? -9.031 1.116 5.848 1.00 98.69 90 ILE A N 1
ATOM 689 C CA . ILE A 1 90 ? -8.537 1.322 7.215 1.00 98.69 90 ILE A CA 1
ATOM 690 C C . ILE A 1 90 ? -9.163 0.374 8.247 1.00 98.69 90 ILE A C 1
ATOM 692 O O . ILE A 1 90 ? -8.479 -0.008 9.196 1.00 98.69 90 ILE A O 1
ATOM 696 N N . GLU A 1 91 ? -10.423 -0.032 8.099 1.00 98.50 91 GLU A N 1
ATOM 697 C CA . GLU A 1 91 ? -11.056 -1.027 8.979 1.00 98.50 91 GLU A CA 1
ATOM 698 C C . GLU A 1 91 ? -10.365 -2.386 8.828 1.00 98.50 91 GLU A C 1
ATOM 700 O O . GLU A 1 91 ? -9.999 -3.019 9.819 1.00 98.50 91 GLU A O 1
ATOM 705 N N . GLU A 1 92 ? -10.074 -2.760 7.589 1.00 98.50 92 GLU A N 1
ATOM 706 C CA . GLU A 1 92 ? -9.333 -3.958 7.212 1.00 98.50 92 GLU A CA 1
ATOM 707 C C . GLU A 1 92 ? -7.874 -3.982 7.674 1.00 98.50 92 GLU A C 1
ATOM 709 O O . GLU A 1 92 ? -7.432 -4.945 8.304 1.00 98.50 92 GLU A O 1
ATOM 714 N N . ILE A 1 93 ? -7.113 -2.905 7.435 1.00 98.56 93 ILE A N 1
ATOM 715 C CA . ILE A 1 93 ? -5.721 -2.804 7.903 1.00 98.56 93 ILE A CA 1
ATOM 716 C C . ILE A 1 93 ? -5.657 -2.930 9.436 1.00 98.56 93 ILE A C 1
ATOM 718 O O . ILE A 1 93 ? -4.705 -3.505 9.968 1.00 98.56 93 ILE A O 1
ATOM 722 N N . ASN A 1 94 ? -6.685 -2.463 10.157 1.00 97.94 94 ASN A N 1
ATOM 723 C CA . ASN A 1 94 ? -6.824 -2.677 11.602 1.00 97.94 94 ASN A CA 1
ATOM 724 C C . ASN A 1 94 ? -7.288 -4.104 11.972 1.00 97.94 94 ASN A C 1
ATOM 726 O O . ASN A 1 94 ? -6.900 -4.608 13.029 1.00 97.94 94 ASN A O 1
ATOM 730 N N . ALA A 1 95 ? -8.080 -4.770 11.126 1.00 97.88 95 ALA A N 1
ATOM 731 C CA . ALA A 1 95 ? -8.473 -6.178 11.267 1.00 97.88 95 ALA A CA 1
ATOM 732 C C . ALA A 1 95 ? -7.363 -7.176 10.866 1.00 97.88 95 ALA A C 1
ATOM 734 O O . ALA A 1 95 ? -7.430 -8.351 11.234 1.00 97.88 95 ALA A O 1
ATOM 735 N N . LEU A 1 96 ? -6.318 -6.698 10.178 1.00 97.62 96 LEU A N 1
ATOM 736 C CA . LEU A 1 96 ? -5.258 -7.470 9.520 1.00 97.62 96 LEU A CA 1
ATOM 737 C C . LEU A 1 96 ? -5.747 -8.292 8.311 1.00 97.62 96 LEU A C 1
ATOM 739 O O . LEU A 1 96 ? -5.268 -9.409 8.097 1.00 97.62 96 LEU A O 1
ATOM 743 N N . THR A 1 97 ? -6.666 -7.738 7.520 1.00 98.12 97 THR A N 1
ATOM 744 C CA . THR A 1 97 ? -7.110 -8.274 6.217 1.00 98.12 97 THR A CA 1
ATOM 745 C C . THR A 1 97 ? -6.523 -7.480 5.042 1.00 98.12 97 THR A C 1
ATOM 747 O O . THR A 1 97 ? -5.851 -6.468 5.269 1.00 98.12 97 THR A O 1
ATOM 750 N N . PHE A 1 98 ? -6.659 -7.987 3.813 1.00 98.38 98 PHE A N 1
ATOM 751 C CA . PHE A 1 98 ? -6.075 -7.402 2.599 1.00 98.38 98 PHE A CA 1
ATOM 752 C C . PHE A 1 98 ? -7.112 -6.616 1.760 1.00 98.38 98 PHE A C 1
ATOM 754 O O . PHE A 1 98 ? -7.853 -7.264 1.029 1.00 98.38 98 PHE A O 1
ATOM 761 N N . PRO A 1 99 ? -7.035 -5.268 1.686 1.00 98.50 99 PRO A N 1
ATOM 762 C CA . PRO A 1 99 ? -7.976 -4.411 0.934 1.00 98.50 99 PRO A CA 1
ATOM 763 C C . PRO A 1 99 ? -7.934 -4.496 -0.604 1.00 98.50 99 PRO A C 1
ATOM 765 O O . PRO A 1 99 ? -8.204 -3.528 -1.322 1.00 98.50 99 PRO A O 1
ATOM 768 N N . GLY A 1 100 ? -7.436 -5.605 -1.139 1.00 98.25 100 GLY A N 1
ATOM 769 C CA . GLY A 1 100 ? -7.359 -5.872 -2.570 1.00 98.25 100 GLY A CA 1
ATOM 770 C C . GLY A 1 100 ? -7.724 -7.309 -2.934 1.00 98.25 100 GLY A C 1
ATOM 771 O O . GLY A 1 100 ? -7.324 -7.778 -4.004 1.00 98.25 100 GLY A O 1
ATOM 772 N N . ASP A 1 101 ? -8.419 -7.999 -2.032 1.00 98.19 101 ASP A N 1
ATOM 773 C CA . ASP A 1 101 ? -8.797 -9.407 -2.078 1.00 98.19 101 ASP A CA 1
ATOM 774 C C . ASP A 1 101 ? -10.134 -9.609 -1.337 1.00 98.19 101 ASP A C 1
ATOM 776 O O . ASP A 1 101 ? -10.158 -10.062 -0.197 1.00 98.19 101 ASP A O 1
ATOM 780 N N . SER A 1 102 ? -11.265 -9.324 -1.995 1.00 97.75 102 SER A N 1
ATOM 781 C CA . SER A 1 102 ? -12.620 -9.374 -1.405 1.00 97.75 102 SER A CA 1
ATOM 782 C C . SER A 1 102 ? -13.139 -10.775 -1.001 1.00 97.75 102 SER A C 1
ATOM 784 O O . SER A 1 102 ? -14.314 -10.942 -0.671 1.00 97.75 102 SER A O 1
ATOM 786 N N . ASP A 1 103 ? -12.268 -11.792 -0.980 1.00 97.31 103 ASP A N 1
ATOM 787 C CA . ASP A 1 103 ? -12.462 -13.074 -0.280 1.00 97.31 103 ASP A CA 1
ATOM 788 C C . ASP A 1 103 ? -11.819 -13.080 1.144 1.00 97.31 103 ASP A C 1
ATOM 790 O O . ASP A 1 103 ? -11.979 -14.054 1.888 1.00 97.31 103 ASP A O 1
ATOM 794 N N . ASP A 1 104 ? -11.104 -12.019 1.551 1.00 97.56 104 ASP A N 1
ATOM 795 C CA . ASP A 1 104 ? -10.383 -11.866 2.826 1.00 97.56 104 ASP A CA 1
ATOM 796 C C . ASP A 1 104 ? -10.799 -10.591 3.575 1.00 97.56 104 ASP A C 1
ATOM 798 O O . ASP A 1 104 ? -10.123 -9.576 3.503 1.00 97.56 104 ASP A O 1
ATOM 802 N N . TYR A 1 105 ? -11.886 -10.659 4.344 1.00 96.62 105 TYR A N 1
ATOM 803 C CA . TYR A 1 105 ? -12.532 -9.484 4.943 1.00 96.62 105 TYR A CA 1
ATOM 804 C C . TYR A 1 105 ? -12.873 -9.655 6.441 1.00 96.62 105 TYR A C 1
ATOM 806 O O . TYR A 1 105 ? -12.883 -10.782 6.956 1.00 96.62 105 TYR A O 1
ATOM 814 N N . PRO A 1 106 ? -13.151 -8.568 7.193 1.00 96.81 106 PRO A N 1
ATOM 815 C CA . PRO A 1 106 ? -13.438 -8.638 8.627 1.00 96.81 106 PRO A CA 1
ATOM 816 C C . PRO A 1 106 ? -14.709 -9.442 8.973 1.00 96.81 106 PRO A C 1
ATOM 818 O O . PRO A 1 106 ? -15.787 -9.233 8.416 1.00 96.81 106 PRO A O 1
ATOM 821 N N . GLU A 1 107 ? -14.634 -10.333 9.970 1.00 90.75 107 GLU A N 1
ATOM 822 C CA . GLU A 1 107 ? -15.817 -11.068 10.446 1.00 90.75 107 GLU A CA 1
ATOM 823 C C . GLU A 1 107 ? -16.813 -10.135 11.169 1.00 90.75 107 GLU A C 1
ATOM 825 O O . GLU A 1 107 ? -16.584 -9.716 12.309 1.00 90.75 107 GLU A O 1
ATOM 830 N N . ILE A 1 108 ? -17.977 -9.879 10.556 1.00 84.19 108 ILE A N 1
ATOM 831 C CA . ILE A 1 108 ? -19.123 -9.239 11.226 1.00 84.19 108 ILE A CA 1
ATOM 832 C C . ILE A 1 108 ? -19.702 -10.135 12.329 1.00 84.19 108 ILE A C 1
ATOM 834 O O . ILE A 1 108 ? -20.607 -10.945 12.120 1.00 84.19 108 ILE A O 1
ATOM 838 N N . ILE A 1 109 ? -19.210 -9.947 13.554 1.00 79.75 109 ILE A N 1
ATOM 839 C CA . ILE A 1 109 ? -19.809 -10.535 14.754 1.00 79.75 109 ILE A CA 1
ATOM 840 C C . ILE A 1 109 ? -21.125 -9.803 15.054 1.00 79.75 109 ILE A C 1
ATOM 842 O O . ILE A 1 109 ? -21.151 -8.836 15.817 1.00 79.75 109 ILE A O 1
ATOM 846 N N . GLU A 1 110 ? -22.238 -10.285 14.489 1.00 71.94 110 GLU A N 1
ATOM 847 C CA . GLU A 1 110 ? -23.580 -9.868 14.909 1.00 71.94 110 GLU A CA 1
ATOM 848 C C . GLU A 1 110 ? -23.815 -10.254 16.380 1.00 71.94 110 GLU A C 1
ATOM 850 O O . GLU A 1 110 ? -24.238 -11.366 16.719 1.00 71.94 110 GLU A O 1
ATOM 855 N N . VAL A 1 111 ? -23.547 -9.307 17.283 1.00 63.16 111 VAL A N 1
ATOM 856 C CA . VAL A 1 111 ? -23.906 -9.419 18.697 1.00 63.16 111 VAL A CA 1
ATOM 857 C C . VAL A 1 111 ? -25.425 -9.341 18.804 1.00 63.16 111 VAL A C 1
ATOM 859 O O . VAL A 1 111 ? -26.020 -8.272 18.904 1.00 63.16 111 VAL A O 1
ATOM 862 N N . THR A 1 112 ? -26.055 -10.512 18.788 1.00 56.81 112 THR A N 1
ATOM 863 C CA . THR A 1 112 ? -27.490 -10.694 19.017 1.00 56.81 112 THR A CA 1
ATOM 864 C C . THR A 1 112 ? -27.837 -10.394 20.479 1.00 56.81 112 THR A C 1
ATOM 866 O O . THR A 1 112 ? -28.009 -11.293 21.307 1.00 56.81 112 THR A O 1
ATOM 869 N N . GLU A 1 113 ? -27.922 -9.101 20.812 1.00 59.03 113 GLU A N 1
ATOM 870 C CA . GLU A 1 113 ? -28.379 -8.633 22.119 1.00 59.03 113 GLU A CA 1
ATOM 871 C C . GLU A 1 113 ? -29.756 -9.228 22.437 1.00 59.03 113 GL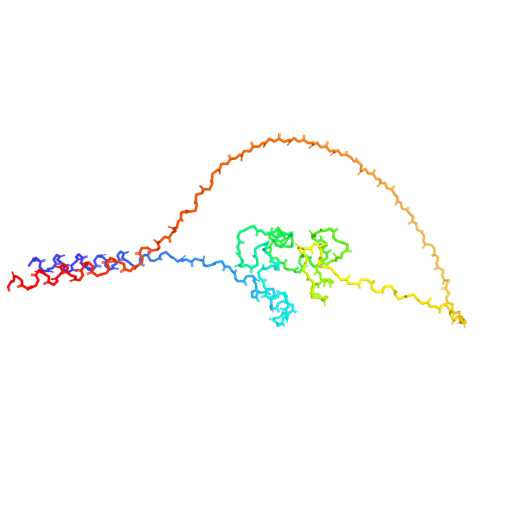U A C 1
ATOM 873 O O . GLU A 1 113 ? -30.766 -8.944 21.795 1.00 59.03 113 GLU A O 1
ATOM 878 N N . THR A 1 114 ? -29.794 -10.086 23.454 1.00 48.47 114 THR A N 1
ATOM 879 C CA . THR A 1 114 ? -31.047 -10.628 23.976 1.00 48.47 114 THR A CA 1
ATOM 880 C C . THR A 1 114 ? -31.677 -9.580 24.889 1.00 48.47 114 THR A C 1
ATOM 882 O O . THR A 1 114 ? -31.113 -9.272 25.938 1.00 48.47 114 THR A O 1
ATOM 885 N N . GLU A 1 115 ? -32.833 -9.040 24.493 1.00 58.97 115 GLU A N 1
ATOM 886 C CA . GLU A 1 115 ? -33.530 -7.963 25.209 1.00 58.97 115 GLU A CA 1
ATOM 887 C C . GLU A 1 115 ? -33.676 -8.219 26.722 1.00 58.97 115 GLU A C 1
ATOM 889 O O . GLU A 1 115 ? -34.154 -9.267 27.165 1.00 58.97 115 GLU A O 1
ATOM 894 N N . GLY A 1 116 ? -33.332 -7.203 27.519 1.00 45.72 116 GLY A N 1
ATOM 895 C CA . GLY A 1 116 ? -33.412 -7.220 28.983 1.00 45.72 116 GLY A CA 1
ATOM 896 C C . GLY A 1 116 ? -33.577 -5.811 29.555 1.00 45.72 116 GLY A C 1
ATOM 897 O O . GLY A 1 116 ? -32.699 -5.316 30.256 1.00 45.72 116 GLY A O 1
ATOM 898 N N . ALA A 1 117 ? -34.671 -5.140 29.195 1.00 53.03 117 ALA A N 1
ATOM 899 C CA . ALA A 1 117 ? -34.885 -3.718 29.467 1.00 53.03 117 ALA A CA 1
ATOM 900 C C . ALA A 1 117 ? -35.188 -3.373 30.941 1.00 53.03 117 ALA A C 1
ATOM 902 O O . ALA A 1 117 ? -35.914 -4.101 31.612 1.00 53.03 117 ALA A O 1
ATOM 903 N N . GLU A 1 118 ? -34.772 -2.174 31.371 1.00 47.19 118 GLU A N 1
ATOM 904 C CA . GLU A 1 118 ? -35.667 -1.189 32.007 1.00 47.19 118 GLU A CA 1
ATOM 905 C C . GLU A 1 118 ? -35.108 0.251 31.867 1.00 47.19 118 GLU A C 1
ATOM 907 O O . GLU A 1 118 ? -33.950 0.446 31.504 1.00 47.19 118 GLU A O 1
ATOM 912 N N . ALA A 1 119 ? -35.963 1.266 32.053 1.00 49.88 119 ALA A N 1
ATOM 913 C CA . ALA A 1 119 ? -35.775 2.652 31.576 1.00 49.88 119 ALA A CA 1
ATOM 914 C C . ALA A 1 119 ? -35.463 3.665 32.733 1.00 49.88 119 ALA A C 1
ATOM 916 O O . ALA A 1 119 ? -35.265 3.238 33.867 1.00 49.88 119 ALA A O 1
ATOM 917 N N . ALA A 1 120 ? -35.387 5.005 32.593 1.00 47.69 120 ALA A N 1
ATOM 918 C CA . ALA A 1 120 ? -35.891 5.926 31.559 1.00 47.69 120 ALA A CA 1
ATOM 919 C C . ALA A 1 120 ? -35.300 7.367 31.632 1.00 47.69 120 ALA A C 1
ATOM 921 O O . ALA A 1 120 ? -34.702 7.731 32.643 1.00 47.69 120 ALA A O 1
ATOM 922 N N . ASN A 1 121 ? -35.697 8.209 30.649 1.00 41.72 121 ASN A N 1
ATOM 923 C CA . ASN A 1 121 ? -35.841 9.689 30.699 1.00 41.72 121 ASN A CA 1
ATOM 924 C C . ASN A 1 121 ? -34.542 10.532 30.562 1.00 41.72 121 ASN A C 1
ATOM 926 O O . ASN A 1 121 ? -33.599 10.298 31.306 1.00 41.72 121 ASN A O 1
ATOM 930 N N . SER A 1 122 ? -34.406 11.580 29.727 1.00 45.84 122 SER A N 1
ATOM 931 C CA . SER A 1 122 ? -35.199 12.256 28.651 1.00 45.84 122 SER A CA 1
ATOM 932 C C . SER A 1 122 ? -34.182 13.021 27.739 1.00 45.84 122 SER A C 1
ATOM 934 O O . SER A 1 122 ? -32.996 12.960 28.055 1.00 45.84 122 SER A O 1
ATOM 936 N N . SER A 1 123 ? -34.435 13.741 26.629 1.00 49.22 123 SER A N 1
ATOM 937 C CA . SER A 1 123 ? -35.578 14.454 25.986 1.00 49.22 123 SER A CA 1
ATOM 938 C C . SER A 1 123 ? -35.359 14.446 24.431 1.00 49.22 123 SER A C 1
ATOM 940 O O . SER A 1 123 ? -34.336 13.916 24.009 1.00 49.22 123 SER A O 1
ATOM 942 N N . ALA A 1 124 ? -36.258 14.811 23.492 1.00 42.41 124 ALA A N 1
ATOM 943 C CA . ALA A 1 124 ? -36.963 16.084 23.169 1.00 42.41 124 ALA A CA 1
ATOM 944 C C . ALA A 1 124 ? -36.002 17.261 22.817 1.00 42.41 124 ALA A C 1
ATOM 946 O O . ALA A 1 124 ? -35.152 17.580 23.647 1.00 42.41 124 ALA A O 1
ATOM 947 N N . ASP A 1 125 ? -36.012 17.932 21.650 1.00 40.31 125 ASP A N 1
ATOM 948 C CA . ASP A 1 125 ? -36.860 17.949 20.423 1.00 40.31 125 ASP A CA 1
ATOM 949 C C . ASP A 1 125 ? -35.922 18.131 19.181 1.00 40.31 125 ASP A C 1
ATOM 951 O O . ASP A 1 125 ? -34.834 18.679 19.357 1.00 40.31 125 ASP A O 1
ATOM 955 N N . GLU A 1 126 ? -36.095 17.523 17.993 1.00 43.41 126 GLU A N 1
ATOM 956 C CA . GLU A 1 126 ? -37.066 17.694 16.867 1.00 43.41 126 GLU A CA 1
ATOM 957 C C . GLU A 1 126 ? -36.641 18.748 15.792 1.00 43.41 126 GLU A C 1
ATOM 959 O O . GLU A 1 126 ? -35.819 19.613 16.066 1.00 43.41 126 GLU A O 1
ATOM 964 N N . GLU A 1 127 ? -37.190 18.629 14.566 1.00 43.25 127 GLU A N 1
ATOM 965 C CA . GLU A 1 127 ? -36.957 19.412 13.319 1.00 43.25 127 GLU A CA 1
ATOM 966 C C . GLU A 1 127 ? -35.619 19.098 12.581 1.00 43.25 127 GLU A C 1
ATOM 968 O O . GLU A 1 127 ? -34.541 19.382 13.088 1.00 43.25 127 GLU A O 1
ATOM 973 N N . SER A 1 128 ? -35.526 18.378 11.445 1.00 35.53 128 SER A N 1
ATOM 974 C CA . SER A 1 128 ? -36.307 18.243 10.188 1.00 35.53 128 SER A CA 1
ATOM 975 C C . SER A 1 128 ? -36.014 19.299 9.111 1.00 35.53 128 SER A C 1
ATOM 977 O O . SER A 1 128 ? -36.582 20.380 9.164 1.00 35.53 128 SER A O 1
ATOM 979 N N . GLU A 1 129 ? -35.305 18.912 8.039 1.00 49.31 129 GLU A N 1
ATOM 980 C CA . GLU A 1 129 ? -35.832 19.068 6.666 1.00 49.31 129 GLU A CA 1
ATOM 981 C C . GLU A 1 129 ? -35.106 18.177 5.634 1.00 49.31 129 GLU A C 1
ATOM 983 O O . GLU A 1 129 ? -33.917 17.881 5.751 1.00 49.31 129 GLU A O 1
ATOM 988 N N . THR A 1 130 ? -35.855 17.720 4.628 1.00 36.28 130 THR A N 1
ATOM 989 C CA . THR A 1 130 ? -35.398 16.929 3.469 1.00 36.28 130 THR A CA 1
ATOM 990 C C . THR A 1 130 ? -35.077 17.809 2.265 1.00 36.28 130 THR A C 1
ATOM 992 O O . THR A 1 130 ? -35.817 18.756 2.017 1.00 36.28 130 THR A O 1
ATOM 995 N N . ASP A 1 131 ? -34.180 17.353 1.383 1.00 35.53 131 ASP A N 1
ATOM 996 C CA . ASP A 1 131 ? -34.541 17.302 -0.044 1.00 35.53 131 ASP A CA 1
ATOM 997 C C . ASP A 1 131 ? -33.865 16.129 -0.787 1.00 35.53 131 ASP A C 1
ATOM 999 O O . ASP A 1 131 ? -32.950 15.483 -0.278 1.00 35.53 131 ASP A O 1
ATOM 1003 N N . THR A 1 132 ? -34.365 15.808 -1.979 1.00 38.72 132 THR A N 1
ATOM 1004 C CA . THR A 1 132 ? -33.978 14.680 -2.837 1.00 38.72 132 THR A CA 1
ATOM 1005 C C . THR A 1 132 ? -33.953 15.121 -4.297 1.00 38.72 132 THR A C 1
ATOM 1007 O O . THR A 1 132 ? -34.905 15.730 -4.768 1.00 38.72 132 THR A O 1
ATOM 1010 N N . THR A 1 133 ? -32.948 14.712 -5.077 1.00 33.88 133 THR A N 1
ATOM 1011 C CA . THR A 1 133 ? -33.085 14.509 -6.536 1.00 33.88 133 THR A CA 1
ATOM 1012 C C . THR A 1 133 ? -32.018 13.525 -7.023 1.00 33.88 133 THR A C 1
ATOM 1014 O O . THR A 1 133 ? -30.880 13.575 -6.567 1.00 33.88 133 THR A O 1
ATOM 1017 N N . ALA A 1 134 ? -32.384 12.646 -7.958 1.00 41.97 134 ALA A N 1
ATOM 1018 C CA . ALA A 1 134 ? -31.504 11.647 -8.565 1.00 41.97 134 ALA A CA 1
ATOM 1019 C C . ALA A 1 134 ? -31.345 11.858 -10.085 1.00 41.97 134 ALA A C 1
ATOM 1021 O O . ALA A 1 134 ? -32.183 12.496 -10.718 1.00 41.97 134 ALA A O 1
ATOM 1022 N N . ASN A 1 135 ? -30.282 11.278 -10.648 1.00 41.75 135 ASN A N 1
ATOM 1023 C CA . ASN A 1 135 ? -30.145 10.807 -12.035 1.00 41.75 135 ASN A CA 1
ATOM 1024 C C . ASN A 1 135 ? -28.933 9.846 -12.031 1.00 41.75 135 ASN A C 1
ATOM 1026 O O . ASN A 1 135 ? -27.879 10.256 -11.556 1.00 41.75 135 ASN A O 1
ATOM 1030 N N . THR A 1 136 ? -28.968 8.561 -12.396 1.00 32.88 136 THR A N 1
ATOM 1031 C CA . THR A 1 136 ? -29.722 7.794 -13.415 1.00 32.88 136 THR A CA 1
ATOM 1032 C C . THR A 1 136 ? -29.083 7.832 -14.810 1.00 32.88 136 THR A C 1
ATOM 1034 O O . THR A 1 136 ? -29.234 8.796 -15.549 1.00 32.88 136 THR A O 1
ATOM 1037 N N . GLU A 1 137 ? -28.433 6.706 -15.131 1.00 42.22 137 GLU A N 1
ATOM 1038 C CA . GLU A 1 137 ? -28.145 6.123 -16.456 1.00 42.22 137 GLU A CA 1
ATOM 1039 C C . GLU A 1 137 ? -27.354 6.918 -17.514 1.00 42.22 137 GLU A C 1
ATOM 1041 O O . GLU A 1 137 ? -27.828 7.879 -18.114 1.00 42.22 137 GLU A O 1
ATOM 1046 N N . THR A 1 138 ? -26.226 6.334 -17.938 1.00 33.69 138 THR A N 1
ATOM 1047 C CA . THR A 1 138 ? -26.077 5.811 -19.315 1.00 33.69 138 THR A CA 1
ATOM 1048 C C . THR A 1 138 ? -24.940 4.787 -19.352 1.00 33.69 138 THR A C 1
ATOM 1050 O O . THR A 1 138 ? -23.794 5.125 -19.072 1.00 33.69 138 THR A O 1
ATOM 1053 N N . ALA A 1 139 ? -25.241 3.545 -19.736 1.00 42.38 139 ALA A N 1
ATOM 1054 C CA . ALA A 1 139 ? -24.227 2.549 -20.082 1.00 42.38 139 ALA A CA 1
ATOM 1055 C C . ALA A 1 139 ? -23.862 2.644 -21.573 1.00 42.38 139 ALA A C 1
ATOM 1057 O O . ALA A 1 139 ? -24.695 3.006 -22.406 1.00 42.38 139 ALA A O 1
ATOM 1058 N N . THR A 1 140 ? -22.634 2.278 -21.944 1.00 31.69 140 THR A N 1
ATOM 1059 C CA . THR A 1 140 ? -22.265 1.992 -23.340 1.00 31.69 140 THR A CA 1
ATOM 106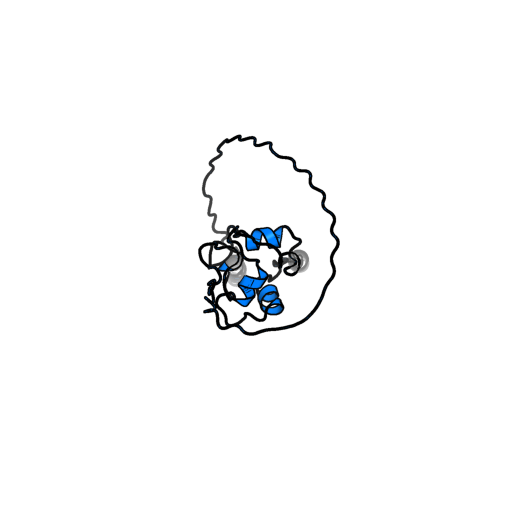0 C C . THR A 1 140 ? -21.145 0.959 -23.366 1.00 31.69 140 THR A C 1
ATOM 1062 O O . THR A 1 140 ? -20.013 1.251 -22.993 1.00 31.69 140 THR A O 1
ATOM 1065 N N . GLU A 1 141 ? -21.464 -0.249 -23.822 1.00 41.91 141 GLU A N 1
ATOM 1066 C CA . GLU A 1 141 ? -20.465 -1.259 -24.172 1.00 41.91 141 GLU A CA 1
ATOM 1067 C C . GLU A 1 141 ? -19.698 -0.837 -25.434 1.00 41.91 141 GLU A C 1
ATOM 1069 O O . GLU A 1 141 ? -20.280 -0.250 -26.348 1.00 41.91 141 GLU A O 1
ATOM 1074 N N . THR A 1 142 ? -18.434 -1.245 -25.558 1.00 29.70 142 THR A N 1
ATOM 1075 C CA . THR A 1 142 ? -17.855 -1.707 -26.834 1.00 29.70 142 THR A CA 1
ATOM 1076 C C . THR A 1 142 ? -16.619 -2.555 -26.542 1.00 29.70 142 THR A C 1
ATOM 1078 O O . THR A 1 142 ? -15.663 -2.076 -25.939 1.00 29.70 142 THR A O 1
ATOM 1081 N N . SER A 1 143 ? -16.636 -3.809 -26.996 1.00 38.38 143 SER A N 1
ATOM 1082 C CA . SER A 1 143 ? -15.462 -4.689 -27.018 1.00 38.38 143 SER A CA 1
ATOM 1083 C C . SER A 1 143 ? -14.627 -4.462 -28.282 1.00 38.38 143 SER A C 1
ATOM 1085 O O . SER A 1 143 ? -15.194 -4.221 -29.350 1.00 38.38 143 SER A O 1
ATOM 1087 N N . SER A 1 144 ? -13.310 -4.651 -28.185 1.00 36.31 144 SER A N 1
ATOM 1088 C CA . SER A 1 144 ? -12.515 -5.245 -29.269 1.00 36.31 144 SER A CA 1
ATOM 1089 C C . SER A 1 144 ? -11.170 -5.746 -28.745 1.00 36.31 144 SER A C 1
ATOM 1091 O O . SER A 1 144 ? -10.448 -5.001 -28.083 1.00 36.31 144 SER A O 1
ATOM 1093 N N . GLU A 1 145 ? -10.826 -6.983 -29.080 1.00 45.56 145 GLU A N 1
ATOM 1094 C CA . GLU A 1 145 ? -9.590 -7.658 -28.692 1.00 45.56 145 GLU A CA 1
ATOM 1095 C C . GLU A 1 145 ? -8.324 -7.030 -29.304 1.00 45.56 145 GLU A C 1
ATOM 1097 O O . GLU A 1 145 ? -8.331 -6.520 -30.428 1.00 45.56 145 GLU A O 1
ATOM 1102 N N . SER A 1 146 ? -7.191 -7.206 -28.618 1.00 36.84 146 SER A N 1
ATOM 1103 C CA . SER A 1 146 ? -5.898 -7.361 -29.290 1.00 36.84 146 SER A CA 1
ATOM 1104 C C . SER A 1 146 ? -4.970 -8.274 -28.486 1.00 36.84 146 SER A C 1
ATOM 1106 O O . SER A 1 146 ? -4.397 -7.849 -27.480 1.00 36.84 146 SER A O 1
ATOM 1108 N N . ASP A 1 147 ? -4.776 -9.508 -28.952 1.00 37.94 147 ASP A N 1
ATOM 1109 C CA . ASP A 1 147 ? -3.578 -10.282 -28.622 1.00 37.94 147 ASP A CA 1
ATOM 1110 C C . ASP A 1 147 ? -2.311 -9.495 -29.009 1.00 37.94 147 ASP A C 1
ATOM 1112 O O . ASP A 1 147 ? -2.322 -8.770 -30.005 1.00 37.94 147 ASP A O 1
ATOM 1116 N N . VAL A 1 148 ? -1.200 -9.713 -28.296 1.00 38.09 148 VAL A N 1
ATOM 1117 C CA . VAL A 1 148 ? 0.108 -10.025 -28.912 1.00 38.09 148 VAL A CA 1
ATOM 1118 C C . VAL A 1 148 ? 1.118 -10.468 -27.842 1.00 38.09 148 VAL A C 1
ATOM 1120 O O . VAL A 1 148 ? 1.468 -9.726 -26.933 1.00 38.09 148 VAL A O 1
ATOM 1123 N N . GLU A 1 149 ? 1.540 -11.721 -28.004 1.00 39.00 149 GLU A N 1
ATOM 1124 C CA . GLU A 1 149 ? 2.843 -12.338 -27.711 1.00 39.00 149 GLU A CA 1
ATOM 1125 C C . GLU A 1 149 ? 3.648 -11.941 -26.452 1.00 39.00 149 GLU A C 1
ATOM 1127 O O . GLU A 1 149 ? 4.187 -10.844 -26.306 1.00 39.00 149 GLU A O 1
ATOM 1132 N N . ASP A 1 150 ? 3.881 -12.967 -25.625 1.00 44.94 150 ASP A N 1
ATOM 1133 C CA . ASP A 1 150 ? 5.035 -13.101 -24.731 1.00 44.94 150 ASP A CA 1
ATOM 1134 C C . ASP A 1 150 ? 6.358 -12.683 -25.404 1.00 44.94 150 ASP A C 1
ATOM 1136 O O . ASP A 1 150 ? 6.707 -13.138 -26.496 1.00 44.94 150 ASP A O 1
ATOM 1140 N N . SER A 1 151 ? 7.148 -11.873 -24.695 1.00 38.03 151 SER A N 1
ATOM 1141 C CA . SER A 1 151 ? 8.583 -11.777 -24.952 1.00 38.03 151 SER A CA 1
ATOM 1142 C C . SER A 1 151 ? 9.374 -11.565 -23.660 1.00 38.03 151 SER A C 1
ATOM 1144 O O . SER A 1 151 ? 9.958 -10.504 -23.413 1.00 38.03 151 SER A O 1
ATOM 1146 N N . ALA A 1 152 ? 9.408 -12.608 -22.827 1.00 46.47 152 ALA A N 1
ATOM 1147 C CA . ALA A 1 152 ? 10.285 -12.742 -21.667 1.00 46.47 152 ALA A CA 1
ATOM 1148 C C . ALA A 1 152 ? 11.778 -12.751 -22.069 1.00 46.47 152 ALA A C 1
ATOM 1150 O O . ALA A 1 152 ? 12.469 -13.771 -22.044 1.00 46.47 152 ALA A O 1
ATOM 1151 N N . THR A 1 153 ? 12.303 -11.585 -22.445 1.00 35.47 153 THR A N 1
ATOM 1152 C CA . THR A 1 153 ? 13.729 -11.390 -22.711 1.00 35.47 153 THR A CA 1
ATOM 1153 C C . THR A 1 153 ? 14.493 -11.267 -21.392 1.00 35.47 153 THR A C 1
ATOM 1155 O O . THR A 1 153 ? 14.417 -10.251 -20.702 1.00 35.47 153 THR A O 1
ATOM 1158 N N . GLU A 1 154 ? 15.264 -12.301 -21.032 1.00 46.78 154 GLU A N 1
ATOM 1159 C CA . GLU A 1 154 ? 16.219 -12.205 -19.923 1.00 46.78 154 GLU A CA 1
ATOM 1160 C C . GLU A 1 154 ? 17.183 -11.034 -20.160 1.00 46.78 154 GLU A C 1
ATOM 1162 O O . GLU A 1 154 ? 18.055 -11.086 -21.034 1.00 46.78 154 GLU A O 1
ATOM 1167 N N . VAL A 1 155 ? 17.092 -9.993 -19.330 1.00 38.94 155 VAL A N 1
ATOM 1168 C CA . VAL A 1 155 ? 18.090 -8.919 -19.299 1.00 38.94 155 VAL A CA 1
ATOM 1169 C C . VAL A 1 155 ? 19.328 -9.423 -18.551 1.00 38.94 155 VAL A C 1
ATOM 1171 O O . VAL A 1 155 ? 19.596 -9.050 -17.408 1.00 38.94 155 VAL A O 1
ATOM 1174 N N . GLN A 1 156 ? 20.100 -10.297 -19.203 1.00 45.91 156 GLN A N 1
ATOM 1175 C CA . GLN A 1 156 ? 21.403 -10.727 -18.702 1.00 45.91 156 GLN A CA 1
ATOM 1176 C C . GLN A 1 156 ? 22.343 -9.520 -18.632 1.00 45.91 156 GLN A C 1
ATOM 1178 O O . GLN A 1 156 ? 22.874 -9.048 -19.638 1.00 45.91 156 GLN A O 1
ATOM 1183 N N . SER A 1 157 ? 22.538 -9.008 -17.415 1.00 50.56 157 SER A N 1
ATOM 1184 C CA . SER A 1 157 ? 23.399 -7.858 -17.145 1.00 50.56 157 SER A CA 1
ATOM 1185 C C . SER A 1 157 ? 24.834 -8.119 -17.637 1.00 50.56 157 SER A C 1
ATOM 1187 O O . SER A 1 157 ? 25.494 -9.032 -17.128 1.00 50.56 157 SER A O 1
ATOM 1189 N N . PRO A 1 158 ? 25.382 -7.318 -18.575 1.00 53.38 158 PRO A N 1
ATOM 1190 C CA . PRO A 1 158 ? 26.718 -7.524 -19.142 1.00 53.38 158 PRO A CA 1
ATOM 1191 C C . PRO A 1 158 ? 27.847 -7.050 -18.197 1.00 53.38 158 PRO A C 1
ATOM 1193 O O . PRO A 1 158 ? 28.852 -6.492 -18.636 1.00 53.38 158 PRO A O 1
ATOM 1196 N N . GLY A 1 159 ? 27.689 -7.250 -16.884 1.00 52.00 159 GLY A N 1
ATOM 1197 C CA . GLY A 1 159 ? 28.472 -6.575 -15.844 1.00 52.00 159 GLY A CA 1
ATOM 1198 C C . GLY A 1 159 ? 29.904 -7.078 -15.623 1.00 52.00 159 GLY A C 1
ATOM 1199 O O . GLY A 1 159 ? 30.751 -6.296 -15.200 1.00 52.00 159 GLY A O 1
ATOM 1200 N N . PHE A 1 160 ? 30.206 -8.356 -15.898 1.00 54.34 160 PHE A N 1
ATOM 1201 C CA . PHE A 1 160 ? 31.447 -8.983 -15.395 1.00 54.34 160 PHE A CA 1
ATOM 1202 C C . PHE A 1 160 ? 32.359 -9.644 -16.446 1.00 54.34 160 PHE A C 1
ATOM 1204 O O . PHE A 1 160 ? 33.559 -9.779 -16.206 1.00 54.34 160 PHE A O 1
ATOM 1211 N N . GLY A 1 161 ? 31.851 -10.016 -17.627 1.00 45.41 161 GLY A N 1
ATOM 1212 C CA . GLY A 1 161 ? 32.634 -10.783 -18.614 1.00 45.41 161 GLY A CA 1
ATOM 1213 C C . GLY A 1 161 ? 33.795 -10.015 -19.269 1.00 45.41 161 GLY A C 1
ATOM 1214 O O . GLY A 1 161 ? 34.847 -10.589 -19.550 1.00 45.41 161 GLY A O 1
ATOM 1215 N N . ILE A 1 162 ? 33.635 -8.706 -19.491 1.00 50.81 162 ILE A N 1
ATOM 1216 C CA . ILE A 1 162 ? 34.574 -7.898 -20.296 1.00 50.81 162 ILE A CA 1
ATOM 1217 C C . ILE A 1 162 ? 35.930 -7.707 -19.587 1.00 50.81 162 ILE A C 1
ATOM 1219 O O . ILE A 1 162 ? 36.974 -7.653 -20.242 1.00 50.81 162 ILE A O 1
ATOM 1223 N N . ILE A 1 163 ? 35.936 -7.661 -18.250 1.00 52.44 163 ILE A N 1
ATOM 1224 C CA . ILE A 1 163 ? 37.125 -7.355 -17.436 1.00 52.44 163 ILE A CA 1
ATOM 1225 C C . ILE A 1 163 ? 38.249 -8.379 -17.676 1.00 52.44 163 ILE A C 1
ATOM 1227 O O . ILE A 1 163 ? 39.409 -8.001 -17.852 1.00 52.44 163 ILE A O 1
ATOM 1231 N N . LEU A 1 164 ? 37.917 -9.673 -17.748 1.00 51.03 164 LEU A N 1
ATOM 1232 C CA . LEU A 1 164 ? 38.910 -10.745 -17.895 1.00 51.03 164 LEU A CA 1
ATOM 1233 C C . LEU A 1 164 ? 39.588 -10.750 -19.277 1.00 51.03 164 LEU A C 1
ATOM 1235 O O . LEU A 1 164 ? 40.785 -11.029 -19.376 1.00 51.03 164 LEU A O 1
ATOM 1239 N N . VAL A 1 165 ? 38.857 -10.386 -20.337 1.00 53.59 165 VAL A N 1
ATOM 1240 C CA . VAL A 1 165 ? 39.381 -10.363 -21.716 1.00 53.59 165 VAL A CA 1
ATOM 1241 C C . VAL A 1 165 ? 40.477 -9.303 -21.875 1.00 53.59 165 VAL A C 1
ATOM 1243 O O . VAL A 1 165 ? 41.527 -9.573 -22.464 1.00 53.59 165 VAL A O 1
ATOM 1246 N N . VAL A 1 166 ? 40.273 -8.111 -21.303 1.00 54.94 166 VAL A N 1
ATOM 1247 C CA . VAL A 1 166 ? 41.222 -6.988 -21.412 1.00 54.94 166 VAL A CA 1
ATOM 1248 C C . VAL A 1 166 ? 42.542 -7.294 -20.693 1.00 54.94 166 VAL A C 1
ATOM 1250 O O . VAL A 1 166 ? 43.617 -7.058 -21.253 1.00 54.94 166 VAL A O 1
ATOM 1253 N N . PHE A 1 167 ? 42.489 -7.880 -19.491 1.00 55.72 167 PHE A N 1
ATOM 1254 C CA . PHE A 1 167 ? 43.697 -8.285 -18.761 1.00 55.72 167 PHE A CA 1
ATOM 1255 C C . PHE A 1 167 ? 44.454 -9.426 -19.458 1.00 55.72 167 PHE A C 1
ATOM 1257 O O . PHE A 1 167 ? 45.680 -9.354 -19.585 1.00 55.72 167 PHE A O 1
ATOM 1264 N N . GLY A 1 168 ? 43.746 -10.438 -19.977 1.00 55.44 168 GLY A N 1
ATOM 1265 C CA . GLY A 1 168 ? 44.365 -11.543 -20.718 1.00 55.44 168 GLY A CA 1
ATOM 1266 C C . GLY A 1 168 ? 45.127 -11.075 -21.964 1.00 55.44 168 GLY A C 1
ATOM 1267 O O . GLY A 1 168 ? 46.260 -11.502 -22.204 1.00 55.44 168 GLY A O 1
ATOM 1268 N N . MET A 1 169 ? 44.556 -10.133 -22.722 1.00 56.94 169 MET A N 1
ATOM 1269 C CA . MET A 1 169 ? 45.199 -9.599 -23.927 1.00 56.94 169 MET A CA 1
ATOM 1270 C C . MET A 1 169 ? 46.448 -8.756 -23.609 1.00 56.94 169 MET A C 1
ATOM 1272 O O . MET A 1 169 ? 47.441 -8.834 -24.334 1.00 56.94 169 MET A O 1
ATOM 1276 N N . MET A 1 170 ? 46.447 -8.007 -22.499 1.00 54.81 170 MET A N 1
ATOM 1277 C CA . MET A 1 170 ? 47.628 -7.257 -22.046 1.00 54.81 170 MET A CA 1
ATOM 1278 C C . MET A 1 170 ? 48.776 -8.175 -21.604 1.00 54.81 170 MET A C 1
ATOM 1280 O O . MET A 1 170 ? 49.928 -7.918 -21.960 1.00 54.81 170 MET A O 1
ATOM 1284 N N . ALA A 1 171 ? 48.482 -9.275 -20.901 1.00 56.00 171 ALA A N 1
ATOM 1285 C CA . ALA A 1 171 ? 49.497 -10.254 -20.502 1.00 56.00 171 ALA A CA 1
ATOM 1286 C C . ALA A 1 171 ? 50.197 -10.892 -21.719 1.00 56.00 171 ALA A C 1
ATOM 1288 O O . ALA A 1 171 ? 51.427 -10.966 -21.765 1.00 56.00 171 ALA A O 1
ATOM 1289 N N . ALA A 1 172 ? 49.432 -11.270 -22.751 1.00 52.97 172 ALA A N 1
ATOM 1290 C CA . ALA A 1 172 ? 49.972 -11.846 -23.987 1.00 52.97 172 ALA A CA 1
ATOM 1291 C C . ALA A 1 172 ? 50.909 -10.887 -24.754 1.00 52.97 172 ALA A C 1
ATOM 1293 O O . ALA A 1 172 ? 51.873 -11.330 -25.382 1.00 52.97 172 ALA A O 1
ATOM 1294 N N . ILE A 1 173 ? 50.661 -9.574 -24.681 1.00 57.31 173 ILE A N 1
ATOM 1295 C CA . ILE A 1 173 ? 51.518 -8.541 -25.288 1.00 57.31 173 ILE A CA 1
ATOM 1296 C C . ILE A 1 173 ? 52.808 -8.333 -24.475 1.00 57.31 173 ILE A C 1
ATOM 1298 O O . ILE A 1 173 ? 53.857 -8.051 -25.058 1.00 57.31 173 ILE A O 1
ATOM 1302 N N . TYR A 1 174 ? 52.757 -8.496 -23.149 1.00 53.75 174 TYR A N 1
ATOM 1303 C CA . TYR A 1 174 ? 53.912 -8.294 -22.266 1.00 53.75 174 TYR A CA 1
ATOM 1304 C C . TYR A 1 174 ? 54.908 -9.464 -22.269 1.00 53.75 174 TYR A C 1
ATOM 1306 O O . TYR A 1 174 ? 56.103 -9.241 -22.112 1.00 53.75 174 TYR A O 1
ATOM 1314 N N . ILE A 1 175 ? 54.440 -10.698 -22.491 1.00 56.66 175 ILE A N 1
ATOM 1315 C CA . ILE A 1 175 ? 55.282 -11.914 -22.518 1.00 56.66 175 ILE A CA 1
ATOM 1316 C C . ILE A 1 175 ? 56.104 -12.038 -23.823 1.00 56.66 175 ILE A C 1
ATOM 1318 O O . ILE A 1 175 ? 57.044 -12.826 -23.897 1.00 56.66 175 ILE A O 1
ATOM 1322 N N . LYS A 1 176 ? 55.784 -11.256 -24.865 1.00 50.81 176 LYS A N 1
ATOM 1323 C CA . LYS A 1 176 ? 56.396 -11.351 -26.206 1.00 50.81 176 LYS A CA 1
ATOM 1324 C C . LYS A 1 176 ? 57.319 -10.166 -26.550 1.00 50.81 176 LYS A C 1
ATOM 1326 O O . LYS A 1 176 ? 57.336 -9.717 -27.700 1.00 50.81 176 LYS A O 1
ATOM 1331 N N . ARG A 1 177 ? 58.050 -9.627 -25.568 1.00 51.81 177 ARG A N 1
ATOM 1332 C CA . ARG A 1 177 ? 58.960 -8.476 -25.721 1.00 51.81 177 ARG A CA 1
ATOM 1333 C C . ARG A 1 177 ? 60.230 -8.584 -24.887 1.00 51.81 177 ARG A C 1
ATOM 1335 O O . ARG A 1 177 ? 60.185 -9.275 -23.853 1.00 51.81 177 ARG A O 1
#

Radius of gyration: 31.45 Å; chains: 1; bounding box: 96×32×61 Å

Secondary structure (DSSP, 8-state):
-HHHHHHHHHHHHHHHTT------PPP-HHHHHHHHS--TTSTTSSGGGT-SSTTS-SS--HHHHHHHHTTT-SGGGTT--SSSSSS-HHHHHHHT--TT-TTS-------------------------------------------------------SHHHHHHHHHHHHHHTT-